Protein AF-U2YP81-F1 (afdb_monomer)

Nearest PDB structures (foldseek):
  4heh-assembly1_B  TM=4.269E-01  e=1.822E-01  Cereibacter sphaeroides
  6m5f-assembly1_B  TM=5.777E-01  e=4.965E-01  Pseudomonas aeruginosa PAO1
  6uo8-assembly1_A  TM=5.547E-01  e=6.935E-01  Homo sapiens
  2z23-assembly1_A  TM=5.934E-01  e=1.036E+00  Yersinia pestis CO92
  6n4y-assembly4_D  TM=6.476E-01  e=4.214E+00  Homo sapiens

pLDDT: mean 75.82, std 19.46, range [30.25, 97.5]

Mean predicted aligned error: 12.89 Å

Structure (mmCIF, N/CA/C/O backbone):
data_AF-U2YP81-F1
#
_entry.id   AF-U2YP81-F1
#
loop_
_atom_site.group_PDB
_atom_site.id
_atom_site.type_symbol
_atom_site.label_atom_id
_atom_site.label_alt_id
_atom_site.label_comp_id
_atom_site.label_asym_id
_atom_site.label_entity_id
_atom_site.label_seq_id
_atom_site.pdbx_PDB_ins_code
_atom_site.Cartn_x
_atom_site.Cartn_y
_atom_site.Cartn_z
_atom_site.occupancy
_atom_site.B_iso_or_equiv
_atom_site.auth_seq_id
_atom_site.auth_comp_id
_atom_site.auth_asym_id
_atom_site.auth_atom_id
_atom_site.pdbx_PDB_model_num
ATOM 1 N N . MET A 1 1 ? -8.886 1.212 66.298 1.00 50.31 1 MET A N 1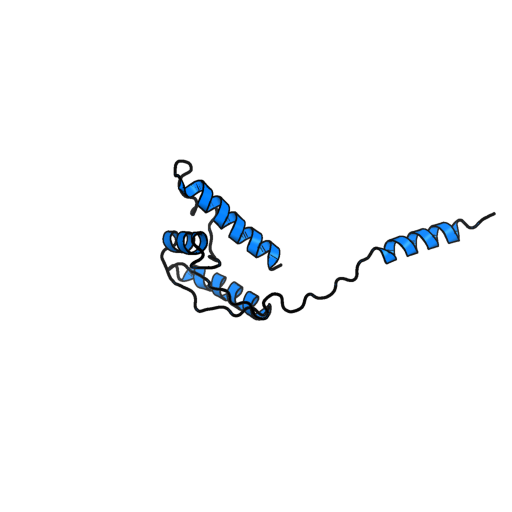
ATOM 2 C CA . MET A 1 1 ? -7.858 0.488 65.512 1.00 50.31 1 MET A CA 1
ATOM 3 C C . MET A 1 1 ? -8.365 0.339 64.080 1.00 50.31 1 MET A C 1
ATOM 5 O O . MET A 1 1 ? -9.029 -0.635 63.760 1.00 50.31 1 MET A O 1
ATOM 9 N N . PHE A 1 2 ? -8.159 1.350 63.231 1.00 55.84 2 PHE A N 1
ATOM 10 C CA . PHE A 1 2 ? -8.716 1.361 61.874 1.00 55.84 2 PHE A CA 1
ATOM 11 C C . PHE A 1 2 ? -7.852 0.538 60.901 1.00 55.84 2 PHE A C 1
ATOM 13 O O . PHE A 1 2 ? -6.844 1.001 60.373 1.00 55.84 2 PHE A O 1
ATOM 20 N N . ASN A 1 3 ? -8.285 -0.706 60.701 1.00 57.09 3 ASN A N 1
ATOM 21 C CA . ASN A 1 3 ? -8.523 -1.311 59.392 1.00 57.09 3 ASN A CA 1
ATOM 22 C C . ASN A 1 3 ? -7.366 -1.275 58.361 1.00 57.09 3 ASN A C 1
ATOM 24 O O . ASN A 1 3 ? -7.488 -0.695 57.281 1.00 57.09 3 ASN A O 1
ATOM 28 N N . ARG A 1 4 ? -6.239 -1.942 58.673 1.00 58.81 4 ARG A N 1
ATOM 29 C CA . ARG A 1 4 ? -5.160 -2.221 57.693 1.00 58.81 4 ARG A CA 1
ATOM 30 C C . ARG A 1 4 ? -5.679 -3.016 56.485 1.00 58.81 4 ARG A C 1
ATOM 32 O O . ARG A 1 4 ? -5.234 -2.769 55.370 1.00 58.81 4 ARG A O 1
ATOM 39 N N . ALA A 1 5 ? -6.667 -3.888 56.704 1.00 61.03 5 ALA A N 1
ATOM 40 C CA . ALA A 1 5 ? -7.344 -4.643 55.654 1.00 61.03 5 ALA A CA 1
ATOM 41 C C . ALA A 1 5 ? -8.129 -3.734 54.686 1.00 61.03 5 ALA A C 1
ATOM 43 O O . ALA A 1 5 ? -7.939 -3.863 53.481 1.00 61.03 5 ALA A O 1
ATOM 44 N N . SER A 1 6 ? -8.907 -2.746 55.168 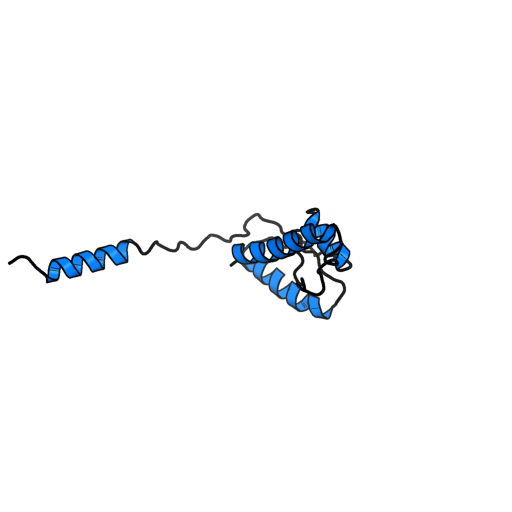1.00 58.56 6 SER A N 1
ATOM 45 C CA . SER A 1 6 ? -9.564 -1.769 54.268 1.00 58.56 6 SER A CA 1
ATOM 46 C C . SER A 1 6 ? -8.584 -0.965 53.442 1.00 58.56 6 SER A C 1
ATOM 48 O O . SER A 1 6 ? -8.908 -0.630 52.311 1.00 58.56 6 SER A O 1
ATOM 50 N N . LYS A 1 7 ? -7.422 -0.603 54.000 1.00 58.75 7 LYS A N 1
ATOM 51 C CA . LYS A 1 7 ? -6.437 0.185 53.251 1.00 58.75 7 LYS A CA 1
ATOM 52 C C . LYS A 1 7 ? -5.874 -0.624 52.085 1.00 58.75 7 LYS A C 1
ATOM 54 O O . LYS A 1 7 ? -5.789 -0.089 50.995 1.00 58.75 7 LYS A O 1
ATOM 59 N N . ILE A 1 8 ? -5.578 -1.909 52.288 1.00 68.62 8 ILE A N 1
ATOM 60 C CA . ILE A 1 8 ? -5.090 -2.806 51.225 1.00 68.62 8 ILE A CA 1
ATOM 61 C C . ILE A 1 8 ? -6.171 -3.043 50.160 1.00 68.62 8 ILE A C 1
ATOM 63 O O . ILE A 1 8 ? -5.885 -2.966 48.968 1.00 68.62 8 ILE A O 1
ATOM 67 N N . LEU A 1 9 ? -7.418 -3.267 50.584 1.00 64.25 9 LEU A N 1
ATOM 68 C CA . LEU A 1 9 ? -8.561 -3.425 49.678 1.00 64.25 9 LEU A CA 1
ATOM 69 C C . LEU A 1 9 ? -8.829 -2.165 48.842 1.00 64.25 9 LEU A C 1
ATOM 71 O O . LEU A 1 9 ? -9.088 -2.275 47.647 1.00 64.25 9 LEU A O 1
ATOM 75 N N . ALA A 1 10 ? -8.713 -0.974 49.436 1.00 63.66 10 ALA A N 1
ATOM 76 C CA . ALA A 1 10 ? -8.887 0.289 48.722 1.00 63.66 10 ALA A CA 1
ATOM 77 C C . ALA A 1 10 ? -7.781 0.528 47.678 1.00 63.66 10 ALA A C 1
ATOM 79 O O . ALA A 1 10 ? -8.075 0.984 46.574 1.00 63.66 10 ALA A O 1
ATOM 80 N N . THR A 1 11 ? -6.526 0.177 47.982 1.00 63.62 11 THR A N 1
ATOM 81 C CA . THR A 1 11 ? -5.416 0.316 47.025 1.00 63.62 11 THR A CA 1
ATOM 82 C C . THR A 1 11 ? -5.533 -0.663 45.854 1.00 63.62 11 THR A C 1
ATOM 84 O O . THR A 1 11 ? -5.211 -0.298 44.729 1.00 63.62 11 THR A O 1
ATOM 87 N N . LEU A 1 12 ? -6.032 -1.883 46.088 1.00 63.31 12 LEU A N 1
ATOM 88 C CA . LEU A 1 12 ? -6.230 -2.891 45.037 1.00 63.31 12 LEU A CA 1
ATOM 89 C C . LEU A 1 12 ? -7.424 -2.568 44.114 1.00 63.31 12 LEU A C 1
ATOM 91 O O . LEU A 1 12 ? -7.400 -2.860 42.919 1.00 63.31 12 LEU A O 1
ATOM 95 N N . ALA A 1 13 ? -8.464 -1.927 44.653 1.00 61.84 13 ALA A N 1
ATOM 96 C CA . ALA A 1 13 ? -9.584 -1.425 43.856 1.00 61.84 13 ALA A CA 1
ATOM 97 C C . ALA A 1 13 ? -9.180 -0.217 42.985 1.00 61.84 13 ALA A C 1
ATOM 99 O O . ALA A 1 13 ? -9.651 -0.069 41.861 1.00 61.84 13 ALA A O 1
ATOM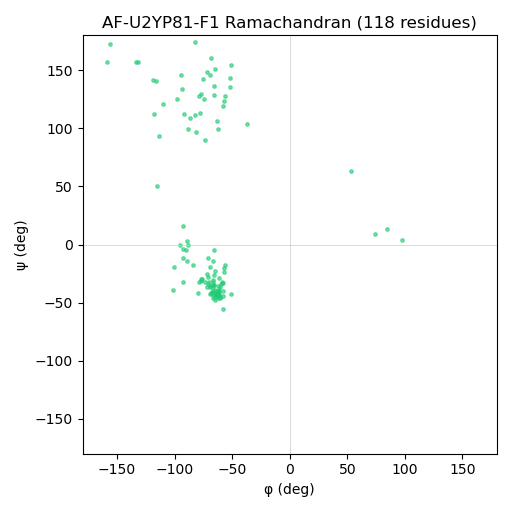 100 N N . ALA A 1 14 ? -8.264 0.629 43.469 1.00 62.56 14 ALA A N 1
ATOM 101 C CA . ALA A 1 14 ? -7.773 1.780 42.712 1.00 62.56 14 ALA A CA 1
ATOM 102 C C . ALA A 1 14 ? -6.882 1.386 41.517 1.00 62.56 14 ALA A C 1
ATOM 104 O O . ALA A 1 14 ? -6.903 2.065 40.493 1.00 62.56 14 ALA A O 1
ATOM 105 N N . THR A 1 15 ? -6.123 0.286 41.607 1.00 61.91 15 THR A N 1
ATOM 106 C CA . THR A 1 15 ? -5.271 -0.186 40.500 1.00 61.91 15 THR A CA 1
ATOM 107 C C . THR A 1 15 ? -6.055 -0.867 39.381 1.00 61.91 15 THR A C 1
ATOM 109 O O . THR A 1 15 ? -5.658 -0.776 38.224 1.00 61.91 15 THR A O 1
ATOM 112 N N . THR A 1 16 ? -7.185 -1.505 39.690 1.00 62.28 16 THR A N 1
ATOM 113 C CA . THR A 1 16 ? -8.068 -2.119 38.682 1.00 62.28 16 THR A CA 1
ATOM 114 C C . THR A 1 16 ? -8.928 -1.089 37.949 1.00 62.28 16 THR A C 1
ATOM 116 O O . THR A 1 16 ? -9.198 -1.265 36.767 1.00 62.28 16 THR A O 1
ATOM 119 N N . ALA A 1 17 ? -9.278 0.030 38.591 1.00 61.53 17 ALA A N 1
ATOM 120 C CA . ALA A 1 17 ? -10.005 1.130 37.950 1.00 61.53 17 ALA A CA 1
ATOM 121 C C . ALA A 1 17 ? -9.175 1.905 36.903 1.00 61.53 17 ALA A C 1
ATOM 123 O O . ALA A 1 17 ? -9.746 2.586 36.056 1.00 61.53 17 ALA A O 1
ATOM 124 N N . LEU A 1 18 ? -7.840 1.801 36.945 1.00 62.25 18 LEU A N 1
ATOM 125 C CA . LEU A 1 18 ? -6.940 2.418 35.962 1.00 62.25 18 LEU A CA 1
ATOM 126 C C . LEU A 1 18 ? -6.635 1.510 34.759 1.00 62.25 18 LEU A C 1
ATOM 128 O O . LEU A 1 18 ? -5.956 1.940 33.826 1.00 62.25 18 LEU A O 1
ATOM 132 N N . ALA A 1 19 ? -7.120 0.264 34.769 1.00 63.78 19 ALA A N 1
ATOM 133 C CA . ALA A 1 19 ? -7.065 -0.606 33.605 1.00 63.78 19 ALA A CA 1
ATOM 134 C C . ALA A 1 19 ? -8.114 -0.116 32.596 1.00 63.78 19 ALA A C 1
ATOM 136 O O . ALA A 1 19 ? -9.281 -0.497 32.654 1.00 63.78 19 ALA A O 1
ATOM 137 N N . GLY A 1 20 ? -7.708 0.799 31.712 1.00 62.50 20 GLY A N 1
ATOM 138 C CA . GLY A 1 20 ? -8.551 1.273 30.620 1.00 62.50 20 GLY A CA 1
ATOM 139 C C . GLY A 1 20 ? -9.112 0.097 29.818 1.00 62.50 20 GLY A C 1
ATOM 140 O O . GLY A 1 20 ? -8.398 -0.856 29.508 1.00 62.50 20 GLY A O 1
ATOM 141 N N . THR A 1 21 ? -10.401 0.153 29.490 1.00 63.84 21 THR A N 1
ATOM 142 C CA . THR A 1 21 ? -11.033 -0.793 28.571 1.00 63.84 21 THR A CA 1
ATOM 143 C C . THR A 1 21 ? -10.384 -0.644 27.198 1.00 63.84 21 THR A C 1
ATOM 145 O O . THR A 1 21 ? -10.641 0.345 26.509 1.00 63.84 21 THR A O 1
ATOM 148 N N . ALA A 1 22 ? -9.545 -1.600 26.793 1.00 61.38 22 ALA A N 1
ATOM 149 C CA . ALA A 1 22 ? -9.126 -1.727 25.403 1.00 61.38 22 ALA A CA 1
ATOM 150 C C . ALA A 1 22 ? -10.382 -2.019 24.572 1.00 61.38 22 ALA A C 1
ATOM 152 O O . ALA A 1 22 ? -10.912 -3.128 24.586 1.00 61.38 22 ALA A O 1
ATOM 153 N N . THR A 1 23 ? -10.925 -0.987 23.937 1.00 62.06 23 THR A N 1
ATOM 154 C CA . THR A 1 23 ? -12.012 -1.133 22.973 1.00 62.06 23 THR A CA 1
ATOM 155 C C . THR A 1 23 ? -11.379 -1.635 21.685 1.00 62.06 23 THR A C 1
ATOM 157 O O . THR A 1 23 ? -10.365 -1.090 21.251 1.00 62.06 23 THR A O 1
ATOM 160 N N . ALA A 1 24 ? -11.926 -2.704 21.107 1.00 62.69 24 ALA A N 1
ATOM 161 C CA . ALA A 1 24 ? -11.514 -3.141 19.782 1.00 62.69 24 ALA A CA 1
ATOM 162 C C . ALA A 1 24 ? -11.742 -1.971 18.821 1.00 62.69 24 ALA A C 1
ATOM 164 O O . ALA A 1 24 ? -12.860 -1.464 18.723 1.00 62.69 24 ALA A O 1
ATOM 165 N N . GLN A 1 25 ? -10.672 -1.498 18.188 1.00 62.81 25 GLN A N 1
ATOM 166 C CA . GLN A 1 25 ? -10.792 -0.489 17.151 1.00 62.81 25 GLN A CA 1
ATOM 167 C C . GLN A 1 25 ? -11.549 -1.142 15.991 1.00 62.81 25 GLN A C 1
ATOM 169 O O . GLN A 1 25 ? -11.204 -2.258 15.595 1.00 62.81 25 GLN A O 1
ATOM 174 N N . GLU A 1 26 ? -12.608 -0.489 15.506 1.00 74.81 26 GLU A N 1
ATOM 175 C CA . GLU A 1 26 ? -13.245 -0.885 14.248 1.00 74.81 26 GLU A CA 1
ATOM 176 C C . GLU A 1 26 ? -12.185 -1.008 13.147 1.00 74.81 26 GLU A C 1
ATOM 178 O O . GLU A 1 26 ? -11.114 -0.402 13.250 1.00 74.81 26 GLU A O 1
ATOM 183 N N . MET A 1 27 ? -12.478 -1.837 12.140 1.00 85.94 27 MET A N 1
ATOM 184 C CA . MET A 1 27 ? -11.617 -2.133 10.990 1.00 85.94 27 MET A CA 1
ATOM 185 C C . MET A 1 27 ? -10.857 -0.871 10.544 1.00 85.94 27 MET A C 1
ATOM 187 O O . MET A 1 27 ? -11.461 0.020 9.945 1.00 85.94 27 MET A O 1
ATOM 191 N N . PRO A 1 28 ? -9.551 -0.739 10.854 1.00 89.06 28 PRO A N 1
ATOM 192 C CA . PRO A 1 28 ? -8.853 0.543 10.742 1.00 89.06 28 PRO A CA 1
ATOM 193 C C . PRO A 1 28 ? -8.710 1.033 9.296 1.00 89.06 28 PRO A C 1
ATOM 195 O O . PRO A 1 28 ? -8.365 2.194 9.073 1.00 89.06 28 PRO A O 1
ATOM 198 N N . GLY A 1 29 ? -8.953 0.154 8.323 1.00 89.88 29 GLY A N 1
ATOM 199 C CA . GLY A 1 29 ? -8.953 0.472 6.904 1.00 89.88 29 GLY A CA 1
ATOM 200 C C . GLY A 1 29 ? -10.313 0.793 6.296 1.00 89.88 29 GLY A C 1
ATOM 201 O O . GLY A 1 29 ? -10.352 1.068 5.100 1.00 89.88 29 GLY A O 1
ATOM 202 N N . GLU A 1 30 ? -11.414 0.767 7.054 1.00 92.50 30 GLU A N 1
ATOM 203 C CA . GLU A 1 30 ? -12.747 0.963 6.477 1.00 92.50 30 GLU A CA 1
ATOM 204 C C . GLU A 1 30 ? -12.857 2.306 5.731 1.00 92.50 30 GLU A C 1
ATOM 206 O O . GLU A 1 30 ? -12.591 3.380 6.274 1.00 92.50 30 GLU A O 1
ATOM 211 N N . GLY A 1 31 ? -13.227 2.237 4.447 1.00 92.75 31 GLY A N 1
ATOM 212 C CA . GLY A 1 31 ? -13.324 3.404 3.563 1.00 92.75 31 GLY A CA 1
ATOM 213 C C . GLY A 1 31 ? -11.981 3.977 3.093 1.00 92.75 31 GLY A C 1
ATOM 214 O O . GLY A 1 31 ? -11.965 5.051 2.492 1.00 92.75 31 GLY A O 1
ATOM 215 N N . VAL A 1 32 ? -10.862 3.292 3.352 1.00 95.19 32 VAL A N 1
ATOM 216 C CA . VAL A 1 32 ? -9.519 3.722 2.955 1.00 95.19 32 VAL A CA 1
ATOM 217 C C . VAL A 1 32 ? -8.970 2.817 1.858 1.00 95.19 32 VAL A C 1
ATOM 219 O O . VAL A 1 32 ? -8.762 1.620 2.057 1.00 95.19 32 VAL A O 1
ATOM 222 N N . THR A 1 33 ? -8.654 3.420 0.714 1.00 96.62 33 THR A N 1
ATOM 223 C CA . THR A 1 33 ? -7.930 2.762 -0.375 1.00 96.62 33 THR A CA 1
ATOM 224 C C . THR A 1 33 ? -6.433 3.025 -0.245 1.00 96.62 33 THR A C 1
ATOM 226 O O . THR A 1 33 ? -6.015 4.167 -0.051 1.00 96.62 33 THR A O 1
ATOM 229 N N . VAL A 1 34 ? -5.618 1.982 -0.384 1.00 96.19 34 VAL A N 1
ATOM 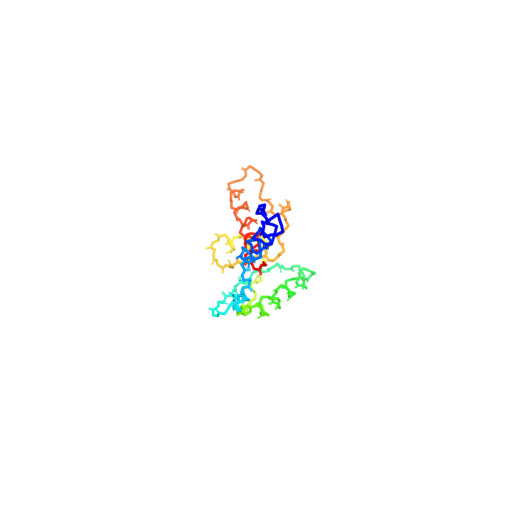230 C CA . VAL A 1 34 ? -4.153 2.066 -0.395 1.00 96.19 34 VAL A CA 1
ATOM 231 C C . VAL A 1 34 ? -3.598 1.637 -1.750 1.00 96.19 34 VAL A C 1
ATOM 233 O O . VAL A 1 34 ? -4.081 0.690 -2.369 1.00 96.19 34 VAL A O 1
ATOM 236 N N . ARG A 1 35 ? -2.562 2.335 -2.213 1.00 97.38 35 ARG A N 1
ATOM 237 C CA . ARG A 1 35 ? -1.936 2.184 -3.531 1.00 97.38 35 ARG A CA 1
ATOM 238 C C . ARG A 1 35 ? -0.510 1.654 -3.375 1.00 97.38 35 ARG A C 1
ATOM 240 O O . ARG A 1 35 ? 0.415 2.444 -3.148 1.00 97.38 35 ARG A O 1
ATOM 247 N N . PRO A 1 36 ? -0.310 0.330 -3.451 1.00 96.31 36 PRO A N 1
ATOM 248 C CA . PRO A 1 36 ? 1.022 -0.245 -3.382 1.00 96.31 36 PRO A CA 1
ATOM 249 C C . PRO A 1 36 ? 1.831 0.027 -4.655 1.00 96.31 36 PRO A C 1
ATOM 251 O O . PRO A 1 36 ? 1.302 0.053 -5.766 1.00 96.31 36 PRO A O 1
ATOM 254 N N . VAL A 1 37 ? 3.146 0.153 -4.492 1.00 95.81 37 VAL A N 1
ATOM 255 C CA . VAL A 1 37 ? 4.123 0.019 -5.578 1.00 95.81 37 VAL A CA 1
ATOM 256 C C . VAL A 1 37 ? 5.058 -1.143 -5.248 1.00 95.81 37 VAL A C 1
ATOM 258 O O . VAL A 1 37 ? 5.401 -1.347 -4.084 1.00 95.81 37 VAL A O 1
ATOM 261 N N . VAL A 1 38 ? 5.449 -1.933 -6.243 1.00 94.88 38 VAL A N 1
ATOM 262 C CA . VAL A 1 38 ? 6.288 -3.131 -6.086 1.00 94.88 38 VAL A CA 1
ATOM 263 C C . VAL A 1 38 ? 7.410 -3.162 -7.119 1.00 94.88 38 VAL A C 1
ATOM 265 O O . VAL A 1 38 ? 7.352 -2.503 -8.159 1.00 94.88 38 VAL A O 1
ATOM 268 N N . GLY A 1 39 ? 8.463 -3.907 -6.786 1.00 91.88 39 GLY A N 1
ATOM 269 C CA . GLY A 1 39 ? 9.633 -4.092 -7.632 1.00 91.88 39 GLY A CA 1
ATOM 270 C C . GLY A 1 39 ? 9.404 -5.172 -8.686 1.00 91.88 39 GLY A C 1
ATOM 271 O O . GLY A 1 39 ? 8.408 -5.890 -8.658 1.00 91.88 39 GLY A O 1
ATOM 272 N N . LEU A 1 40 ? 10.373 -5.325 -9.588 1.00 92.81 40 LEU A N 1
ATOM 273 C CA . LEU A 1 40 ? 10.324 -6.307 -10.680 1.00 92.81 40 LEU A CA 1
ATOM 274 C C . LEU A 1 40 ? 10.914 -7.682 -10.302 1.00 92.81 40 LEU A C 1
ATOM 276 O O . LEU A 1 40 ? 11.020 -8.565 -11.152 1.00 92.81 40 LEU A O 1
ATOM 280 N N . ILE A 1 41 ? 11.342 -7.862 -9.048 1.00 90.81 41 ILE A N 1
ATOM 281 C CA . ILE A 1 41 ? 11.930 -9.112 -8.548 1.00 90.81 41 ILE A CA 1
ATOM 282 C C . ILE A 1 41 ? 10.794 -10.025 -8.078 1.00 90.81 41 ILE A C 1
ATOM 284 O O . ILE A 1 41 ? 10.160 -9.776 -7.051 1.00 90.81 41 ILE A O 1
ATOM 288 N N . ALA A 1 42 ? 10.534 -11.092 -8.832 1.00 90.25 42 ALA A N 1
ATOM 289 C CA . ALA A 1 42 ? 9.403 -11.987 -8.592 1.00 90.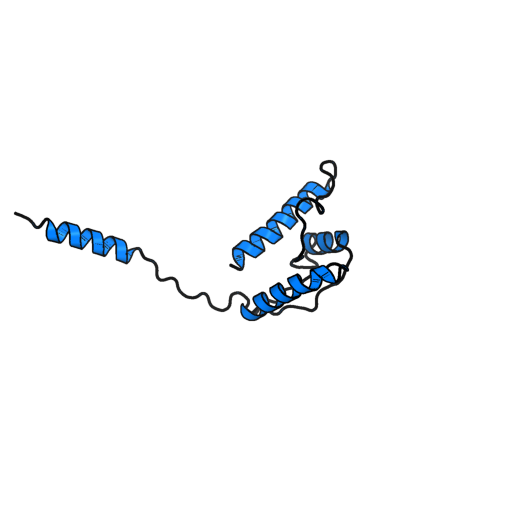25 42 ALA A CA 1
ATOM 290 C C . ALA A 1 42 ? 9.446 -12.650 -7.201 1.00 90.25 42 ALA A C 1
ATOM 292 O O . ALA A 1 42 ? 8.408 -12.848 -6.569 1.00 90.25 42 ALA A O 1
ATOM 293 N N . GLU A 1 43 ? 10.642 -12.954 -6.694 1.00 92.00 43 GLU A N 1
ATOM 294 C CA . GLU A 1 43 ? 10.874 -13.581 -5.391 1.00 92.00 43 GLU A CA 1
ATOM 295 C C . GLU A 1 43 ? 10.370 -12.722 -4.220 1.00 92.00 43 GLU A C 1
ATOM 297 O O . GLU A 1 43 ? 9.962 -13.245 -3.181 1.00 92.00 43 GLU A O 1
ATOM 302 N N . GLU A 1 44 ? 10.357 -11.400 -4.386 1.00 89.38 44 GLU A N 1
ATOM 303 C CA . GLU A 1 44 ? 9.911 -10.453 -3.364 1.00 89.38 44 GLU A CA 1
ATOM 304 C C . GLU A 1 44 ? 8.381 -10.268 -3.364 1.00 89.38 44 GLU A C 1
ATOM 306 O O . GLU A 1 44 ? 7.779 -9.829 -2.376 1.00 89.38 44 GLU A O 1
ATOM 311 N N . TYR A 1 45 ? 7.716 -10.666 -4.451 1.00 91.56 45 TYR A N 1
ATOM 312 C CA . TYR A 1 45 ? 6.283 -10.464 -4.639 1.00 91.56 45 TYR A CA 1
ATOM 313 C C . TYR A 1 45 ? 5.440 -11.285 -3.657 1.00 91.56 45 TYR A C 1
ATOM 315 O O . TYR A 1 45 ? 4.396 -10.830 -3.192 1.00 91.56 45 TYR A O 1
ATOM 323 N N . PHE A 1 46 ? 5.917 -12.470 -3.265 1.00 92.56 46 PHE A N 1
ATOM 324 C CA . PHE A 1 46 ? 5.236 -13.307 -2.274 1.00 92.56 46 PHE A CA 1
ATOM 325 C C . PHE A 1 46 ? 5.037 -12.577 -0.936 1.00 92.56 46 PHE A C 1
ATOM 327 O O . PHE A 1 46 ? 3.940 -12.586 -0.379 1.00 92.56 46 PHE A O 1
ATOM 334 N N . GLN A 1 47 ? 6.070 -11.882 -0.454 1.00 91.44 47 GLN A N 1
ATOM 335 C CA . GLN A 1 47 ? 6.006 -11.110 0.791 1.00 91.44 47 GLN A CA 1
ATOM 336 C C . GLN A 1 47 ? 5.016 -9.943 0.669 1.00 91.44 47 GLN A C 1
ATOM 338 O O . GLN A 1 47 ? 4.235 -9.688 1.585 1.00 91.44 47 GLN A O 1
ATOM 343 N N . SER A 1 48 ? 4.989 -9.293 -0.498 1.00 94.00 48 SER A N 1
ATOM 344 C CA . SER A 1 48 ? 4.039 -8.217 -0.800 1.00 94.00 48 SER A CA 1
ATOM 345 C C . SER A 1 48 ? 2.590 -8.713 -0.759 1.00 94.00 48 SER A C 1
ATOM 347 O O . SER A 1 48 ? 1.731 -8.066 -0.167 1.00 94.00 48 SER A O 1
ATOM 349 N N . ARG A 1 49 ? 2.314 -9.909 -1.295 1.00 94.31 49 ARG A N 1
ATOM 350 C CA . ARG A 1 49 ? 0.966 -10.503 -1.282 1.00 94.31 49 ARG A CA 1
ATOM 351 C C . ARG A 1 49 ? 0.467 -10.843 0.118 1.00 94.31 49 ARG A C 1
ATOM 353 O O . ARG A 1 49 ? -0.722 -10.679 0.374 1.00 94.31 49 ARG A O 1
ATOM 360 N N . ILE A 1 50 ? 1.354 -11.260 1.022 1.00 96.19 50 ILE A N 1
ATOM 361 C CA . ILE A 1 50 ? 1.000 -11.461 2.435 1.00 96.19 50 ILE A CA 1
ATOM 362 C C . ILE A 1 50 ? 0.568 -10.132 3.062 1.00 96.19 50 ILE A C 1
ATOM 364 O O . ILE A 1 50 ? -0.466 -10.075 3.724 1.00 96.19 50 ILE A O 1
ATOM 368 N N . LEU A 1 51 ? 1.323 -9.056 2.819 1.00 96.06 51 LEU A N 1
ATOM 369 C CA . LEU A 1 51 ? 0.982 -7.729 3.332 1.00 96.06 51 LEU A CA 1
ATOM 370 C C . LEU A 1 51 ? -0.352 -7.222 2.766 1.00 96.06 51 LEU A C 1
ATOM 372 O O . LEU A 1 51 ? -1.162 -6.687 3.514 1.00 96.06 51 LEU A O 1
ATOM 376 N N . PHE A 1 52 ? -0.605 -7.414 1.470 1.00 96.19 52 PHE A N 1
ATOM 377 C CA . PHE A 1 52 ? -1.869 -7.004 0.851 1.00 96.19 52 PHE A CA 1
ATOM 378 C C . PHE A 1 52 ? -3.063 -7.741 1.457 1.00 96.19 52 PHE A C 1
ATOM 380 O O . PHE A 1 52 ? -4.076 -7.110 1.744 1.00 96.19 52 PHE A O 1
ATOM 387 N N . GLN A 1 53 ? -2.931 -9.048 1.713 1.00 97.12 53 GLN A N 1
ATOM 388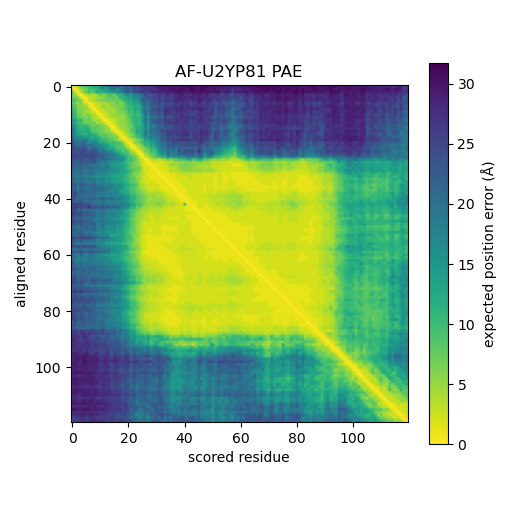 C CA . GLN A 1 53 ? -3.981 -9.808 2.388 1.00 97.12 53 GLN A CA 1
ATOM 389 C C . GLN A 1 53 ? -4.215 -9.296 3.812 1.00 97.12 53 GLN A C 1
ATOM 391 O O . GLN A 1 53 ? -5.357 -9.079 4.193 1.00 97.12 53 GLN A O 1
ATOM 396 N N . ALA A 1 54 ? -3.151 -9.031 4.574 1.00 95.88 54 ALA A N 1
ATOM 397 C CA . ALA A 1 54 ? -3.280 -8.491 5.926 1.00 95.88 54 ALA A CA 1
ATOM 398 C C . ALA A 1 54 ? -3.963 -7.110 5.942 1.00 95.88 54 ALA A C 1
ATOM 400 O O . ALA A 1 54 ? -4.783 -6.840 6.813 1.00 95.88 54 ALA A O 1
ATOM 401 N N . LEU A 1 55 ? -3.665 -6.242 4.970 1.00 96.12 55 LEU A N 1
ATOM 402 C CA . LEU A 1 55 ? -4.340 -4.949 4.823 1.00 96.12 55 LEU A CA 1
ATOM 403 C C . LEU A 1 55 ? -5.822 -5.124 4.458 1.00 96.12 55 LEU A C 1
ATOM 405 O O . LEU A 1 55 ? -6.673 -4.455 5.038 1.00 96.12 55 LEU A O 1
ATOM 409 N N . ALA A 1 56 ? -6.153 -6.055 3.563 1.00 95.50 56 ALA A N 1
ATOM 410 C CA . ALA A 1 56 ? -7.546 -6.370 3.253 1.00 95.50 56 ALA A CA 1
ATOM 411 C C . ALA A 1 56 ? -8.306 -6.888 4.490 1.00 95.50 56 ALA A C 1
ATOM 413 O O . ALA A 1 56 ? -9.420 -6.441 4.760 1.00 95.50 56 ALA A O 1
ATOM 414 N N . ASP A 1 57 ? -7.681 -7.755 5.292 1.00 95.31 57 ASP A N 1
ATOM 415 C CA . ASP A 1 57 ? -8.252 -8.282 6.540 1.00 95.31 57 ASP A CA 1
ATOM 416 C C . ASP A 1 57 ? -8.461 -7.187 7.605 1.00 95.31 57 ASP A C 1
ATOM 418 O O . ASP A 1 57 ? -9.307 -7.336 8.484 1.00 95.31 57 ASP A O 1
ATOM 422 N N . LEU A 1 58 ? -7.723 -6.075 7.516 1.00 94.19 58 LEU A N 1
ATOM 423 C CA . LEU A 1 58 ? -7.885 -4.873 8.345 1.00 94.19 58 LEU A CA 1
ATOM 424 C C . LEU A 1 58 ? -8.901 -3.864 7.771 1.00 94.19 58 LEU A C 1
ATOM 426 O O . LEU A 1 58 ? -9.140 -2.818 8.380 1.00 94.19 58 LEU A O 1
ATOM 430 N N . GLY A 1 59 ? -9.506 -4.161 6.618 1.00 94.25 59 GLY A N 1
ATOM 431 C CA . GLY A 1 59 ? -10.582 -3.377 6.006 1.00 94.25 59 GLY A CA 1
ATOM 432 C C . GLY A 1 59 ? -10.157 -2.405 4.918 1.00 94.25 59 GLY A C 1
ATOM 433 O O . GLY A 1 59 ? -11.010 -1.676 4.420 1.00 94.25 59 GLY A O 1
ATOM 434 N N . TYR A 1 60 ? -8.878 -2.388 4.540 1.00 96.75 60 TYR A N 1
ATOM 435 C CA . TYR A 1 60 ? -8.391 -1.528 3.464 1.00 96.75 60 TYR A CA 1
ATOM 436 C C . TYR A 1 60 ? -8.801 -2.068 2.092 1.00 96.75 60 TYR A C 1
ATOM 438 O O . TYR A 1 60 ? -8.723 -3.269 1.824 1.00 96.75 60 TYR A O 1
ATOM 446 N N . GLU A 1 61 ? -9.132 -1.166 1.173 1.00 97.50 61 GLU A N 1
ATOM 447 C CA . GLU A 1 61 ? -9.172 -1.489 -0.251 1.00 97.50 61 GLU A CA 1
ATOM 448 C C . GLU A 1 61 ? -7.747 -1.406 -0.811 1.00 97.50 61 GLU A C 1
ATOM 450 O O . GLU A 1 61 ? -7.150 -0.333 -0.881 1.00 97.50 61 GLU A O 1
ATOM 455 N N . VAL A 1 62 ? -7.166 -2.539 -1.197 1.00 96.88 62 VAL A N 1
ATOM 456 C CA . VAL A 1 62 ? -5.820 -2.568 -1.785 1.00 96.88 62 VAL A CA 1
ATOM 457 C C . VAL A 1 62 ? -5.943 -2.464 -3.301 1.00 96.88 62 VAL A C 1
ATOM 459 O O . VAL A 1 62 ? -6.452 -3.379 -3.946 1.00 96.88 62 VAL A O 1
ATOM 462 N N . ALA A 1 63 ? -5.482 -1.350 -3.870 1.00 97.44 63 ALA A N 1
ATOM 463 C CA . ALA A 1 63 ? -5.459 -1.151 -5.314 1.00 97.44 63 ALA A CA 1
ATOM 464 C C . ALA A 1 63 ? -4.449 -2.088 -5.999 1.00 97.44 63 ALA A C 1
ATOM 466 O O . ALA A 1 63 ? -3.513 -2.588 -5.369 1.00 97.44 63 ALA A O 1
ATOM 467 N N . GLU A 1 64 ? -4.615 -2.283 -7.310 1.00 96.75 64 GLU A N 1
ATOM 468 C CA . GLU A 1 64 ? -3.649 -3.029 -8.120 1.00 96.75 64 GLU A CA 1
ATOM 469 C C . GLU A 1 64 ? -2.251 -2.392 -7.988 1.00 96.75 64 GLU A C 1
ATOM 471 O O . GLU A 1 64 ? -2.120 -1.174 -8.169 1.00 96.75 64 GLU A O 1
ATOM 476 N N . PRO A 1 65 ? -1.209 -3.174 -7.650 1.00 94.94 65 PRO A N 1
ATOM 477 C CA . PRO A 1 65 ? 0.120 -2.630 -7.441 1.00 94.94 65 PRO A CA 1
ATOM 478 C C . PRO A 1 65 ? 0.715 -2.066 -8.727 1.00 94.94 65 PRO A C 1
ATOM 480 O O . PRO A 1 65 ? 0.695 -2.693 -9.785 1.00 94.94 65 PRO A O 1
ATOM 483 N N . LEU A 1 66 ? 1.329 -0.890 -8.611 1.00 95.31 66 LEU A N 1
ATOM 484 C CA . LEU A 1 66 ? 2.182 -0.357 -9.665 1.00 95.31 66 LEU A CA 1
ATOM 485 C C . LEU A 1 66 ? 3.503 -1.126 -9.675 1.00 95.31 66 LEU A C 1
ATOM 487 O O . LEU A 1 66 ? 4.197 -1.180 -8.661 1.00 95.31 66 LEU A O 1
ATOM 491 N N . GLU A 1 67 ? 3.877 -1.687 -10.818 1.00 94.94 67 GLU A N 1
ATOM 492 C CA . GLU A 1 67 ? 5.155 -2.380 -10.976 1.00 94.94 67 GLU A CA 1
ATOM 493 C C . GLU A 1 67 ? 6.183 -1.452 -11.612 1.00 94.94 67 GLU A C 1
ATOM 495 O O . GLU A 1 67 ? 5.958 -0.870 -12.677 1.00 94.94 67 GLU A O 1
ATOM 500 N N . THR A 1 68 ? 7.324 -1.279 -10.952 1.00 94.06 68 THR A N 1
ATOM 501 C CA . THR A 1 68 ? 8.382 -0.410 -11.460 1.00 94.06 68 THR A CA 1
ATOM 502 C C . THR A 1 68 ? 9.746 -0.786 -10.897 1.00 94.06 68 THR A C 1
ATOM 504 O O . THR A 1 68 ? 9.887 -1.647 -10.032 1.00 94.06 68 THR A O 1
ATOM 507 N N . GLU A 1 69 ? 10.783 -0.145 -11.418 1.00 92.50 69 GLU A N 1
ATOM 508 C CA . GLU A 1 69 ? 12.136 -0.302 -10.903 1.00 92.50 69 GLU A CA 1
ATOM 509 C C . GLU A 1 69 ? 12.250 0.336 -9.504 1.00 92.50 69 GLU A C 1
ATOM 511 O O . GLU A 1 69 ? 11.589 1.333 -9.201 1.00 92.50 69 GLU A O 1
ATOM 516 N N . ILE A 1 70 ? 13.074 -0.252 -8.634 1.00 89.94 70 ILE A N 1
ATOM 517 C CA . ILE A 1 70 ? 13.177 0.084 -7.208 1.00 89.94 70 ILE A CA 1
ATOM 518 C C . ILE A 1 70 ? 13.360 1.594 -6.973 1.00 89.94 70 ILE A C 1
ATOM 520 O O . ILE A 1 70 ? 12.706 2.162 -6.098 1.00 89.94 70 ILE A O 1
ATOM 524 N N . GLN A 1 71 ? 14.193 2.283 -7.751 1.00 89.62 71 GLN A N 1
ATOM 525 C CA . GLN A 1 71 ? 14.431 3.722 -7.612 1.00 89.62 71 GLN A CA 1
ATOM 526 C C . GLN A 1 71 ? 13.148 4.512 -7.880 1.00 89.62 71 GLN A C 1
ATOM 528 O O . GLN A 1 71 ? 12.809 5.431 -7.132 1.00 89.62 71 GLN A O 1
ATOM 533 N N . THR A 1 72 ? 12.410 4.125 -8.918 1.00 91.75 72 THR A N 1
ATOM 534 C CA . THR A 1 72 ? 11.128 4.735 -9.274 1.00 91.75 72 THR A CA 1
ATOM 535 C C . THR A 1 72 ? 10.067 4.456 -8.214 1.00 91.75 72 THR A C 1
ATOM 537 O O . THR A 1 72 ? 9.288 5.352 -7.902 1.00 91.75 72 THR A O 1
ATOM 540 N N . ALA A 1 73 ? 10.071 3.274 -7.591 1.00 90.25 73 ALA A N 1
ATOM 541 C CA . ALA A 1 73 ? 9.152 2.956 -6.499 1.00 90.25 73 ALA A CA 1
ATOM 542 C C . ALA A 1 73 ? 9.353 3.893 -5.296 1.00 90.25 73 ALA A C 1
ATOM 544 O O . ALA A 1 73 ? 8.391 4.439 -4.758 1.00 90.25 73 ALA A O 1
ATOM 545 N N . HIS A 1 74 ? 10.606 4.164 -4.915 1.00 88.44 74 HIS A N 1
ATOM 546 C CA . HIS A 1 74 ? 10.903 5.116 -3.838 1.00 88.44 74 HIS A CA 1
ATOM 547 C C . HIS A 1 74 ? 10.530 6.556 -4.209 1.00 88.44 74 HIS A C 1
ATOM 549 O O . HIS A 1 74 ? 10.100 7.312 -3.337 1.00 88.44 74 HIS A O 1
ATOM 555 N N . LEU A 1 75 ? 10.681 6.942 -5.481 1.00 90.12 75 LEU A N 1
ATOM 556 C CA . LEU A 1 75 ? 10.217 8.243 -5.964 1.00 90.12 75 LEU A CA 1
ATOM 557 C C . LEU A 1 75 ? 8.696 8.351 -5.882 1.00 90.12 75 LEU A C 1
ATOM 559 O O . LEU A 1 75 ? 8.225 9.323 -5.309 1.00 90.12 75 LEU A O 1
ATOM 563 N N . ALA A 1 76 ? 7.958 7.346 -6.361 1.00 90.00 76 ALA A N 1
ATOM 564 C CA . ALA A 1 76 ? 6.497 7.319 -6.327 1.00 90.00 76 ALA A CA 1
ATOM 565 C C . ALA A 1 76 ? 5.950 7.441 -4.896 1.00 90.00 76 ALA A C 1
ATOM 567 O O . ALA A 1 76 ? 5.000 8.180 -4.654 1.00 90.00 76 ALA A O 1
ATOM 568 N N . VAL A 1 77 ? 6.585 6.778 -3.923 1.00 89.44 77 VAL A N 1
ATOM 569 C CA . VAL A 1 77 ? 6.233 6.948 -2.502 1.00 89.44 77 VAL A CA 1
ATOM 570 C C . VAL A 1 77 ? 6.595 8.349 -2.000 1.00 89.44 77 VAL A C 1
ATOM 572 O O . VAL A 1 77 ? 5.826 8.973 -1.274 1.00 89.44 77 VAL A O 1
ATOM 575 N N . GLY A 1 78 ? 7.757 8.879 -2.391 1.00 86.62 78 GLY A N 1
ATOM 576 C CA . GLY A 1 78 ? 8.207 10.215 -1.991 1.00 86.62 78 GLY A CA 1
ATOM 577 C C . GLY A 1 78 ? 7.366 11.366 -2.559 1.00 86.62 78 GLY A C 1
ATOM 578 O O . GLY A 1 78 ? 7.253 12.406 -1.912 1.00 86.62 78 GLY A O 1
ATOM 579 N N . THR A 1 79 ? 6.779 11.193 -3.745 1.00 90.56 79 THR A N 1
ATOM 580 C CA . THR A 1 79 ? 5.898 12.171 -4.407 1.00 90.56 79 THR A CA 1
ATOM 581 C C . THR A 1 79 ? 4.426 12.007 -4.031 1.00 90.56 79 THR A C 1
ATOM 583 O O . THR A 1 79 ? 3.647 12.930 -4.259 1.00 90.56 79 THR A O 1
ATOM 586 N N . GLY A 1 80 ? 4.046 10.877 -3.424 1.00 89.56 80 GLY A N 1
ATOM 587 C CA . GLY A 1 80 ? 2.656 10.547 -3.097 1.00 89.56 80 GLY A CA 1
ATOM 588 C C . GLY A 1 80 ? 1.876 9.912 -4.253 1.00 89.56 80 GLY A C 1
ATOM 589 O O . GLY A 1 80 ? 0.651 9.794 -4.177 1.00 89.56 80 GLY A O 1
ATOM 590 N N . ASP A 1 81 ? 2.558 9.479 -5.314 1.00 93.06 81 ASP A N 1
ATOM 591 C CA . ASP A 1 81 ? 1.959 8.696 -6.402 1.00 93.06 81 ASP A CA 1
ATOM 592 C C . ASP A 1 81 ? 1.636 7.257 -5.954 1.00 93.06 81 ASP A C 1
ATOM 594 O O . ASP A 1 81 ? 0.700 6.645 -6.468 1.00 93.06 81 ASP A O 1
ATOM 598 N N . ALA A 1 82 ? 2.358 6.751 -4.950 1.00 93.31 82 ALA A N 1
ATOM 599 C CA . ALA A 1 82 ? 2.093 5.499 -4.245 1.00 93.31 82 ALA A CA 1
ATOM 600 C C . ALA A 1 82 ? 2.153 5.709 -2.724 1.00 93.31 82 ALA A C 1
ATOM 602 O O . ALA A 1 82 ? 2.806 6.635 -2.244 1.00 93.31 82 ALA A O 1
ATOM 603 N N . ASP A 1 83 ? 1.501 4.834 -1.960 1.00 94.19 83 ASP A N 1
ATOM 604 C CA . ASP A 1 83 ? 1.396 4.992 -0.505 1.00 94.19 83 ASP A CA 1
ATOM 605 C C . ASP A 1 83 ? 2.511 4.245 0.245 1.00 94.19 83 ASP A C 1
ATOM 607 O O . ASP A 1 83 ? 2.974 4.700 1.293 1.00 94.19 83 ASP A O 1
ATOM 611 N N . PHE A 1 84 ? 2.982 3.110 -0.287 1.00 92.75 84 PHE A N 1
ATOM 612 C CA . PHE A 1 84 ? 4.067 2.330 0.315 1.00 92.75 84 PHE A CA 1
ATOM 613 C C . PHE A 1 84 ? 4.781 1.408 -0.686 1.00 92.75 84 PHE A C 1
ATOM 615 O O . PHE A 1 84 ? 4.209 0.992 -1.693 1.00 92.75 84 PHE A O 1
ATOM 622 N N . TYR A 1 85 ? 6.028 1.054 -0.352 1.00 92.88 85 TYR A N 1
ATOM 623 C CA . TYR A 1 85 ? 6.846 0.047 -1.034 1.00 92.88 85 TYR A CA 1
ATOM 624 C C . TYR A 1 85 ? 7.176 -1.088 -0.042 1.00 92.88 85 TYR A C 1
ATOM 626 O O . TYR A 1 85 ? 7.912 -0.835 0.915 1.00 92.88 85 TYR A O 1
ATOM 634 N N . PRO A 1 86 ? 6.651 -2.319 -0.215 1.00 90.44 86 PRO A N 1
ATOM 635 C CA . PRO A 1 86 ? 6.734 -3.367 0.812 1.00 90.44 86 PRO A CA 1
ATOM 636 C C . PRO A 1 86 ? 8.151 -3.872 1.105 1.00 90.44 86 PRO A C 1
ATOM 638 O O . PRO A 1 86 ? 8.417 -4.357 2.202 1.00 90.44 86 PRO A O 1
ATOM 641 N N . ILE A 1 87 ? 9.059 -3.778 0.130 1.00 90.00 87 ILE A N 1
ATOM 642 C CA . ILE A 1 87 ? 10.341 -4.497 0.138 1.00 90.00 87 ILE A CA 1
ATOM 643 C C . ILE A 1 87 ? 11.510 -3.516 0.224 1.00 90.00 87 ILE A C 1
ATOM 645 O O . ILE A 1 87 ? 12.448 -3.506 -0.573 1.00 90.00 87 ILE A O 1
ATOM 649 N N . HIS A 1 88 ? 11.433 -2.605 1.187 1.00 84.62 88 HIS A N 1
ATOM 650 C CA . HIS A 1 88 ? 12.482 -1.620 1.398 1.00 84.62 88 HIS A CA 1
ATOM 651 C C . HIS A 1 88 ? 13.693 -2.226 2.129 1.00 84.6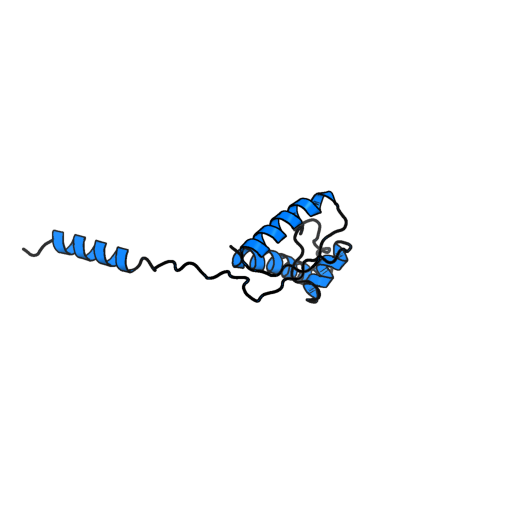2 88 HIS A C 1
ATOM 653 O O . HIS A 1 88 ? 13.639 -2.528 3.321 1.00 84.62 88 HIS A O 1
ATOM 659 N N . TRP A 1 89 ? 14.831 -2.317 1.437 1.00 82.12 89 TRP A N 1
ATOM 660 C CA . TRP A 1 89 ? 16.105 -2.724 2.025 1.00 82.12 89 TRP A CA 1
ATOM 661 C C . TRP A 1 89 ? 16.855 -1.510 2.580 1.00 82.12 89 TRP A C 1
ATOM 663 O O . TRP A 1 89 ? 17.545 -0.795 1.853 1.00 82.12 89 TRP A O 1
ATOM 673 N N . GLY A 1 90 ? 16.763 -1.305 3.895 1.00 72.81 90 GLY A N 1
ATOM 674 C CA . GLY A 1 90 ? 17.216 -0.085 4.573 1.00 72.81 90 GLY A CA 1
ATOM 675 C C . GLY A 1 90 ? 18.681 0.321 4.392 1.00 72.81 90 GLY A C 1
ATOM 676 O O . GLY A 1 90 ? 18.987 1.488 4.609 1.00 72.81 90 GLY A O 1
ATOM 677 N N . THR A 1 91 ? 19.586 -0.582 4.003 1.00 73.44 91 THR A N 1
ATOM 678 C CA . THR A 1 91 ? 20.996 -0.254 3.702 1.00 73.44 91 THR A CA 1
ATOM 679 C C . THR A 1 91 ? 21.268 -0.163 2.202 1.00 73.44 91 THR A C 1
ATOM 681 O O . THR A 1 91 ? 22.007 0.718 1.774 1.00 73.44 91 THR A O 1
ATOM 684 N N . LEU A 1 92 ? 20.673 -1.048 1.397 1.00 73.44 92 LEU A N 1
ATOM 685 C CA . LEU A 1 92 ? 20.923 -1.118 -0.047 1.00 73.44 92 LEU A CA 1
ATOM 686 C C . LEU A 1 92 ? 20.173 -0.035 -0.823 1.00 73.44 92 LEU A C 1
ATOM 688 O O . LEU A 1 92 ? 20.678 0.462 -1.823 1.00 73.44 92 LEU A O 1
ATOM 692 N N . HIS A 1 93 ? 18.995 0.365 -0.346 1.00 75.44 93 HIS A N 1
ATOM 693 C CA . HIS A 1 93 ? 18.171 1.393 -0.984 1.00 75.44 93 HIS A CA 1
ATOM 694 C C . HIS A 1 93 ? 18.451 2.793 -0.426 1.00 75.44 93 HIS A C 1
ATOM 696 O O . HIS A 1 93 ? 17.662 3.719 -0.628 1.00 75.44 93 HIS A O 1
ATOM 702 N N . GLN A 1 94 ? 19.575 2.974 0.280 1.00 67.25 94 GLN A N 1
ATOM 703 C CA . GLN A 1 94 ? 20.020 4.314 0.632 1.00 67.25 94 GLN A CA 1
ATOM 704 C C . GLN A 1 94 ? 20.701 4.960 -0.571 1.00 67.25 94 GLN A C 1
ATOM 706 O O . GLN A 1 94 ? 21.651 4.404 -1.128 1.00 67.25 94 GLN A O 1
ATOM 711 N N . PRO A 1 95 ? 20.281 6.168 -0.963 1.00 62.38 95 PRO A N 1
ATOM 712 C CA . PRO A 1 95 ? 21.062 6.960 -1.882 1.00 62.38 95 PRO A CA 1
ATOM 713 C C . PRO A 1 95 ? 22.381 7.309 -1.183 1.00 62.38 95 PRO A C 1
ATOM 715 O O . PRO A 1 95 ? 22.441 7.394 0.047 1.00 62.38 95 PRO A O 1
ATOM 718 N N . SER A 1 96 ? 23.457 7.502 -1.951 1.00 60.91 96 SER A N 1
ATOM 719 C CA . SER A 1 96 ? 24.770 7.751 -1.343 1.00 60.91 96 SER A CA 1
ATOM 720 C C . SER A 1 96 ? 24.695 8.887 -0.315 1.00 60.91 96 SER A C 1
ATOM 722 O O . SER A 1 96 ? 23.996 9.883 -0.532 1.00 60.91 96 SER A O 1
ATOM 724 N N . SER A 1 97 ? 25.444 8.774 0.783 1.00 56.12 97 SER A N 1
ATOM 725 C CA . SER A 1 97 ? 25.449 9.755 1.884 1.00 56.12 97 SER A CA 1
ATOM 726 C C . SER A 1 97 ? 25.790 11.184 1.445 1.00 56.12 97 SER A C 1
ATOM 728 O O . SER A 1 97 ? 25.507 12.146 2.156 1.00 56.12 97 SER A O 1
ATOM 730 N N . ARG A 1 98 ? 26.380 11.336 0.255 1.00 54.25 98 ARG A N 1
ATOM 731 C CA . ARG A 1 98 ? 26.760 12.614 -0.350 1.00 54.25 98 ARG A CA 1
ATOM 732 C C . ARG A 1 98 ? 25.693 13.212 -1.270 1.00 54.25 98 ARG A C 1
ATOM 734 O O . ARG A 1 98 ? 25.896 14.303 -1.793 1.00 54.25 98 ARG A O 1
ATOM 741 N N . SER A 1 99 ? 24.589 12.505 -1.503 1.00 57.22 99 SER A N 1
ATOM 742 C CA . SER A 1 99 ? 23.549 12.915 -2.446 1.00 57.22 99 SER A CA 1
ATOM 743 C C . SER A 1 99 ? 22.410 13.692 -1.762 1.00 57.22 99 SER A C 1
ATOM 745 O O . SER A 1 99 ? 22.028 13.371 -0.633 1.00 57.22 99 SER A O 1
ATOM 747 N N . PRO A 1 100 ? 21.800 14.684 -2.441 1.00 59.19 100 PRO A N 1
ATOM 748 C CA . PRO A 1 100 ? 20.645 15.423 -1.918 1.00 59.19 100 PRO A CA 1
ATOM 749 C C . PRO A 1 100 ? 19.441 14.535 -1.552 1.00 59.19 100 PRO A C 1
ATOM 751 O O . PRO A 1 100 ? 18.643 14.906 -0.692 1.00 59.19 100 PRO A O 1
ATOM 754 N N . ALA A 1 101 ? 19.339 13.348 -2.161 1.00 58.62 101 ALA A N 1
ATOM 755 C CA . ALA A 1 101 ? 18.274 12.369 -1.944 1.00 58.62 101 ALA A CA 1
ATOM 756 C C . ALA A 1 101 ? 18.328 11.668 -0.568 1.00 58.62 101 ALA A C 1
ATOM 758 O O . ALA A 1 101 ? 17.345 11.045 -0.167 1.00 58.62 101 ALA A O 1
ATOM 759 N N . ALA A 1 102 ? 19.419 11.805 0.199 1.00 57.34 102 ALA A N 1
ATOM 760 C CA . ALA A 1 102 ? 19.561 11.188 1.525 1.00 57.34 102 ALA A CA 1
ATOM 761 C C . ALA A 1 102 ? 18.468 11.614 2.527 1.00 57.34 102 ALA A C 1
ATOM 763 O O . ALA A 1 102 ? 18.022 10.804 3.337 1.00 57.34 102 ALA A O 1
ATOM 764 N N . ARG A 1 103 ? 17.966 12.856 2.430 1.00 55.25 103 ARG A N 1
ATOM 765 C CA . ARG A 1 103 ? 16.831 13.346 3.243 1.00 55.25 103 ARG A CA 1
ATOM 766 C C . ARG A 1 103 ? 15.483 12.735 2.847 1.00 55.25 103 ARG A C 1
ATOM 768 O O . ARG A 1 103 ? 14.588 12.631 3.684 1.00 55.25 103 ARG A O 1
ATOM 775 N N . MET A 1 104 ? 15.337 12.345 1.583 1.00 55.44 104 MET A N 1
ATOM 776 C CA . MET A 1 104 ? 14.118 11.718 1.076 1.00 55.44 104 MET A CA 1
ATOM 777 C C . MET A 1 104 ? 14.084 10.242 1.462 1.00 55.44 104 MET A C 1
ATOM 779 O O . MET A 1 104 ? 13.066 9.766 1.944 1.00 55.44 104 MET A O 1
ATOM 783 N N . SER A 1 105 ? 15.223 9.551 1.364 1.00 54.28 105 SER A N 1
ATOM 784 C CA . SER A 1 105 ? 15.355 8.159 1.805 1.00 54.28 105 SER A CA 1
ATOM 785 C C . SER A 1 105 ? 15.079 7.995 3.297 1.00 54.28 105 SER A C 1
ATOM 787 O O . SER A 1 105 ? 14.272 7.147 3.656 1.00 54.28 105 SER A O 1
ATOM 789 N N . SER A 1 106 ? 15.620 8.862 4.164 1.00 54.72 106 SER A N 1
ATOM 790 C CA . SER A 1 106 ? 15.279 8.808 5.592 1.00 54.72 106 SER A CA 1
ATOM 791 C C . SER A 1 106 ? 13.793 9.072 5.850 1.00 54.72 106 SER A C 1
ATOM 793 O O . SER A 1 106 ? 13.211 8.431 6.718 1.00 54.72 106 SER A O 1
ATOM 795 N N . SER A 1 107 ? 13.155 9.954 5.075 1.00 50.41 107 SER A N 1
ATOM 796 C CA . SER A 1 107 ? 11.713 10.209 5.171 1.00 50.41 107 SER A CA 1
ATOM 797 C C . SER A 1 107 ? 10.883 9.013 4.703 1.00 50.41 107 SER A C 1
ATOM 799 O O . SER A 1 107 ? 9.937 8.655 5.393 1.00 50.41 107 SER A O 1
ATOM 801 N N . VAL A 1 108 ? 11.261 8.350 3.606 1.00 55.56 108 VAL A N 1
ATOM 802 C CA . VAL A 1 108 ? 10.578 7.159 3.068 1.00 55.56 108 VAL A CA 1
ATOM 803 C C . VAL A 1 108 ? 10.772 5.942 3.976 1.00 55.56 108 VAL A C 1
ATOM 805 O O . VAL A 1 108 ? 9.797 5.263 4.279 1.00 55.56 108 VAL A O 1
ATOM 808 N N . SER A 1 109 ? 11.977 5.700 4.506 1.00 53.19 109 SER A N 1
ATOM 809 C CA . SER A 1 109 ? 12.206 4.649 5.509 1.00 53.19 109 SER A CA 1
ATOM 810 C C . SER A 1 109 ? 11.416 4.922 6.793 1.00 53.19 109 SER A C 1
ATOM 812 O O . SER A 1 109 ? 10.837 4.009 7.377 1.00 53.19 109 SER A O 1
ATOM 814 N N . VAL A 1 110 ? 11.341 6.186 7.230 1.00 51.81 110 VAL A N 1
ATOM 815 C CA . VAL A 1 110 ? 10.529 6.586 8.388 1.00 51.81 110 VAL A CA 1
ATOM 816 C C . VAL A 1 110 ? 9.034 6.473 8.091 1.00 51.81 110 VAL A C 1
ATOM 818 O O . VAL A 1 110 ? 8.294 6.087 8.987 1.00 51.81 110 VAL A O 1
ATOM 821 N N . LEU A 1 111 ? 8.578 6.775 6.875 1.00 49.72 111 LEU A N 1
ATOM 822 C CA . LEU A 1 111 ? 7.187 6.613 6.444 1.00 49.72 111 LEU A CA 1
ATOM 823 C C . LEU A 1 111 ? 6.805 5.135 6.388 1.00 49.72 111 LEU A C 1
ATOM 825 O O . LEU A 1 111 ? 5.796 4.776 6.981 1.00 49.72 111 LEU A O 1
ATOM 829 N N . SER A 1 112 ? 7.645 4.274 5.809 1.00 50.75 112 SER A N 1
ATOM 830 C CA . SER A 1 112 ? 7.429 2.824 5.787 1.00 50.75 112 SER A CA 1
ATOM 831 C C . SER A 1 112 ? 7.370 2.246 7.205 1.00 50.75 112 SER A C 1
ATOM 833 O O . SER A 1 112 ? 6.433 1.524 7.526 1.00 50.75 112 SER A O 1
ATOM 835 N N . SER A 1 11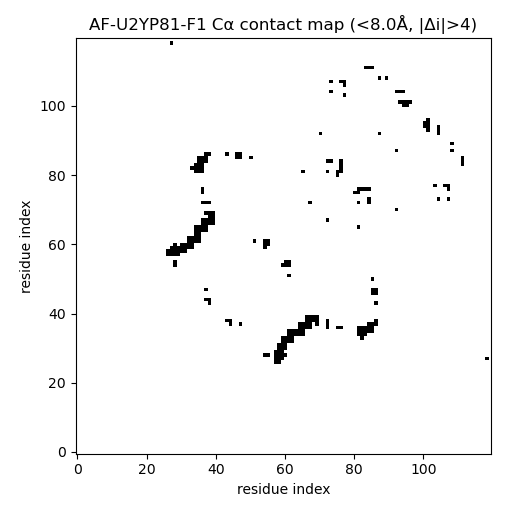3 ? 8.298 2.623 8.095 1.00 40.75 113 SER A N 1
ATOM 836 C CA . SER A 1 113 ? 8.299 2.156 9.492 1.00 40.75 113 SER A CA 1
ATOM 837 C C . SER A 1 113 ? 7.180 2.762 10.349 1.00 40.75 113 SER A C 1
ATOM 839 O O . SER A 1 113 ? 6.636 2.080 11.211 1.00 40.75 113 SER A O 1
ATOM 841 N N . LYS A 1 114 ? 6.808 4.036 10.150 1.00 34.31 114 LYS A N 1
ATOM 842 C CA . LYS A 1 114 ? 5.709 4.681 10.898 1.00 34.31 114 LYS A CA 1
ATOM 843 C C . LYS A 1 114 ? 4.330 4.264 10.403 1.00 34.31 114 LYS A C 1
ATOM 845 O O . LYS A 1 114 ? 3.411 4.268 11.213 1.00 34.31 114 LYS A O 1
ATOM 850 N N . ALA A 1 115 ? 4.176 3.963 9.114 1.00 42.03 115 ALA A N 1
ATOM 851 C CA . ALA A 1 115 ? 2.969 3.348 8.572 1.00 42.03 115 ALA A CA 1
ATOM 852 C C . ALA A 1 115 ? 2.804 1.941 9.154 1.00 42.03 115 ALA A C 1
ATOM 854 O O . ALA A 1 115 ? 1.721 1.606 9.620 1.00 42.03 115 ALA A O 1
ATOM 855 N N . TRP A 1 116 ? 3.904 1.185 9.260 1.00 35.03 116 TRP A N 1
ATOM 856 C CA . TRP A 1 116 ? 3.927 -0.105 9.947 1.00 35.03 116 TRP A CA 1
ATOM 857 C C . TRP A 1 116 ? 3.482 0.026 11.411 1.00 35.03 116 TRP A C 1
ATOM 859 O O . TRP A 1 116 ? 2.470 -0.548 11.775 1.00 35.03 116 TRP A O 1
AT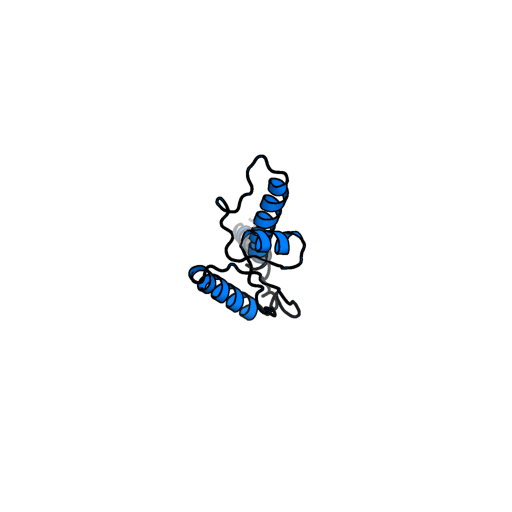OM 869 N N . CYS A 1 117 ? 4.110 0.891 12.219 1.00 30.25 117 CYS A N 1
ATOM 870 C CA . CYS A 1 117 ? 3.715 1.115 13.624 1.00 30.25 117 CYS A CA 1
ATOM 871 C C . CYS A 1 117 ? 2.323 1.745 13.839 1.00 30.25 117 CYS A C 1
ATOM 873 O O . CYS A 1 117 ? 1.942 1.965 14.985 1.00 30.25 117 CYS A O 1
ATOM 875 N N . ARG A 1 118 ? 1.605 2.135 12.781 1.00 31.11 118 ARG A N 1
ATOM 876 C CA . ARG A 1 118 ? 0.212 2.604 12.873 1.00 31.11 118 ARG A CA 1
ATOM 877 C C . ARG A 1 118 ? -0.802 1.538 12.472 1.00 31.11 118 ARG A C 1
ATOM 879 O O . ARG A 1 118 ? -1.969 1.689 12.812 1.00 31.11 118 ARG A O 1
ATOM 886 N N . ALA A 1 119 ? -0.363 0.522 11.734 1.00 34.97 119 ALA A N 1
ATOM 887 C CA . ALA A 1 119 ? -1.187 -0.583 11.259 1.00 34.97 119 ALA A CA 1
ATOM 888 C C . ALA A 1 119 ? -1.183 -1.799 12.212 1.00 34.97 119 ALA A C 1
ATOM 890 O O . ALA A 1 119 ? -2.004 -2.697 12.042 1.00 34.97 119 ALA A O 1
ATOM 891 N N . ILE A 1 120 ? -0.285 -1.817 13.206 1.00 33.78 120 ILE A N 1
ATOM 892 C CA . ILE A 1 120 ? -0.205 -2.770 14.334 1.00 33.78 120 ILE A CA 1
ATOM 893 C C . ILE A 1 120 ? -0.358 -2.034 15.662 1.00 33.78 120 ILE A C 1
ATOM 895 O O . ILE A 1 120 ? -0.891 -2.657 16.606 1.00 33.78 120 ILE A O 1
#

Solvent-accessible surface area (backbone atoms only — not comparable to full-atom values): 7156 Å² total; per-residue (Å²): 134,88,53,70,66,58,54,54,54,52,55,56,54,55,58,58,71,66,59,72,82,83,69,83,75,68,56,85,21,62,96,38,78,46,38,39,26,41,58,82,54,70,83,58,46,60,63,43,52,54,53,52,50,54,41,42,77,33,37,25,44,71,48,83,64,46,76,38,54,63,71,57,38,55,46,30,39,70,72,62,80,20,74,43,60,81,83,72,48,85,74,79,68,47,53,55,93,88,42,87,55,37,67,53,41,55,49,47,56,47,47,55,53,51,51,48,70,69,78,108

Foldseek 3Di:
DDDPPVVVVVVVVVVVVPPDPPDPDQLPAAVAEFEAEEEPDPVCVVQVVVVVVLNVVSHHHYDDYHYDHPLVRLVCCLVVVGVAYRDDDLPVPQDPPPDPCNVSSVVRVCSRVVVVVVSD

Sequence (120 aa):
MFNRASKILATLAATTALAGTATAQEMPGEGVTVRPVVGLIAEEYFQSRILFQALADLGYEVAEPLETEIQTAHLAVGTGDADFYPIHWGTLHQPSSRSPAARMSSSVSVLSSKAWCRAI

Secondary structure (DSSP, 8-state):
---HHHHHHHHHHHHHHTS---PPPP-TTTT-EE-BEE-S-HHHHHHHHHHHHHHHHTT-EEPPPEE--HHHHHHHHHHTSSSB-TT--TTTTPPPTTSTTHHHHHHHHHHHHHHHHHH-

Radius of gyration: 22.53 Å; Cα contacts (8 Å, |Δi|>4): 128; chains: 1; bounding box: 40×29×77 Å

Organism: NCBI:txid1337093